Protein AF-A0A941B173-F1 (afdb_monomer)

Secondary structure (DSSP, 8-state):
-PEEEE-----SBP-EEEEEESSSS-EEEEEEE-GGGTHHHHHHHT-SS--GGGEEEPPTTS-PPBTTEEEE-S-HHHHHHHHHHHHH-----TT--HHHHHHHHHHHHHHTT-TTHHHHHHHHHHHHH-TT-HHHHHHHHHHHHHHHHH-TTTT---

Solvent-accessible surface area (backbone atoms only — not comparable to full-atom values): 8493 Å² total; per-residue (Å²): 130,64,46,80,44,49,78,33,62,51,80,52,55,23,43,32,36,40,53,46,57,86,46,99,84,43,64,34,34,38,38,26,20,22,81,90,49,49,60,56,63,16,51,73,71,72,42,96,59,76,59,65,92,40,45,43,73,55,60,92,88,51,92,53,57,46,16,26,36,26,44,32,52,49,60,67,64,56,48,49,39,55,46,31,46,59,77,40,67,28,82,72,59,95,85,62,49,50,44,56,36,29,37,46,14,19,52,45,23,52,74,70,66,39,67,40,22,71,42,36,40,51,26,23,57,50,30,69,76,34,75,86,38,69,68,44,49,51,52,29,51,52,35,47,44,50,23,46,54,65,26,56,80,69,68,64,80,119

Sequence (158 aa):
MPVLRQLTSCQAPATITVTHRTSRSTLAWQVSVCHRHRWVAMRLTGASSLNHKATRRIAGNSEAPRCGTMHDHQPIDRALQTHARMWLQAPAEPGDTWPVQLRNAADHAATVGAPGASTITKAAQLGGTGPDDPAVQTRVLELLSRAESSSPAVAARR

Mean predicted aligned error: 7.25 Å

pLDDT: mean 82.68, std 11.18, range [37.88, 95.25]

Organism: NCBI:txid2820809

Radius of gyration: 15.37 Å; Cα contacts (8 Å, |Δi|>4): 275; chains: 1; bounding box: 35×40×42 Å

Structure (mmCIF, N/CA/C/O backbone):
data_AF-A0A941B173-F1
#
_entry.id   AF-A0A941B173-F1
#
loop_
_atom_site.group_PDB
_atom_site.id
_atom_site.type_symbol
_atom_site.label_atom_id
_atom_site.label_alt_id
_atom_site.label_comp_id
_atom_site.label_asym_id
_atom_site.label_entity_id
_atom_site.label_seq_id
_atom_site.pdbx_PDB_ins_code
_atom_site.Cartn_x
_atom_site.Cartn_y
_atom_site.Cartn_z
_atom_site.occupancy
_atom_site.B_iso_or_equiv
_atom_site.auth_seq_id
_atom_site.auth_comp_id
_atom_site.auth_asym_id
_atom_site.auth_atom_id
_atom_site.pdbx_PDB_model_num
ATOM 1 N N . MET A 1 1 ? -5.605 -15.545 1.415 1.00 65.38 1 MET A N 1
ATOM 2 C CA . MET A 1 1 ? -5.341 -15.332 -0.029 1.00 65.38 1 MET A CA 1
ATOM 3 C C . MET A 1 1 ? -4.476 -14.088 -0.171 1.00 65.38 1 MET A C 1
ATOM 5 O O . MET A 1 1 ? -4.643 -13.210 0.668 1.00 65.38 1 MET A O 1
ATOM 9 N N . PRO A 1 2 ? -3.541 -14.010 -1.137 1.00 78.62 2 PRO A N 1
ATOM 10 C CA . PRO A 1 2 ? -2.736 -12.807 -1.314 1.00 78.62 2 PRO A CA 1
ATOM 11 C C . PRO A 1 2 ? -3.613 -11.630 -1.740 1.00 78.62 2 PRO A C 1
ATOM 13 O O . PRO A 1 2 ? -4.473 -11.780 -2.607 1.00 78.62 2 PRO A O 1
ATOM 16 N N . VAL A 1 3 ? -3.375 -10.466 -1.149 1.00 82.25 3 VAL A N 1
ATOM 17 C CA . VAL A 1 3 ? -4.020 -9.221 -1.542 1.00 82.25 3 VAL A CA 1
ATOM 18 C C . VAL A 1 3 ? -3.224 -8.594 -2.677 1.00 82.25 3 VAL A C 1
ATOM 20 O O . VAL A 1 3 ? -2.027 -8.328 -2.547 1.00 82.25 3 VAL A O 1
ATOM 23 N N . LEU A 1 4 ? -3.884 -8.377 -3.813 1.00 85.81 4 LEU A N 1
ATOM 24 C CA . LEU A 1 4 ? -3.277 -7.707 -4.954 1.00 85.81 4 LEU A CA 1
ATOM 25 C C . LEU A 1 4 ? -3.327 -6.192 -4.742 1.00 85.81 4 LEU A C 1
ATOM 27 O O . LEU A 1 4 ? -4.396 -5.621 -4.540 1.00 85.81 4 LEU A O 1
ATOM 31 N N . ARG A 1 5 ? -2.166 -5.543 -4.804 1.00 85.62 5 ARG A N 1
ATOM 32 C CA . ARG A 1 5 ? -2.008 -4.094 -4.640 1.00 85.62 5 ARG A CA 1
ATOM 33 C C . ARG A 1 5 ? -1.273 -3.503 -5.833 1.00 85.62 5 ARG A C 1
ATOM 35 O O . ARG A 1 5 ? -0.442 -4.166 -6.452 1.00 85.62 5 ARG A O 1
ATOM 42 N N . GLN A 1 6 ? -1.548 -2.237 -6.130 1.00 86.12 6 GLN A N 1
ATOM 43 C CA . GLN A 1 6 ? -0.922 -1.516 -7.233 1.00 86.12 6 GLN A CA 1
ATOM 44 C C . GLN A 1 6 ? -0.188 -0.279 -6.702 1.00 86.12 6 GLN A C 1
ATOM 46 O O . GLN A 1 6 ? -0.755 0.800 -6.592 1.00 86.12 6 GLN A O 1
ATOM 51 N N . LEU A 1 7 ? 1.106 -0.439 -6.416 1.00 82.94 7 LEU A N 1
ATOM 52 C CA . LEU A 1 7 ? 1.950 0.577 -5.772 1.00 82.94 7 LEU A CA 1
ATOM 53 C C . LEU A 1 7 ? 2.416 1.693 -6.713 1.00 82.94 7 LEU A C 1
ATOM 55 O O . LEU A 1 7 ? 3.124 2.607 -6.298 1.00 82.94 7 LEU A O 1
ATOM 59 N N . THR A 1 8 ? 2.140 1.598 -8.013 1.00 81.69 8 THR A N 1
ATOM 60 C CA . THR A 1 8 ? 2.525 2.659 -8.945 1.00 81.69 8 THR A CA 1
ATOM 61 C C . THR A 1 8 ? 1.479 2.875 -10.021 1.00 81.69 8 THR A C 1
ATOM 63 O O . THR A 1 8 ? 0.852 1.928 -10.490 1.00 81.69 8 THR A O 1
ATOM 66 N N . SER A 1 9 ? 1.348 4.119 -10.482 1.00 81.88 9 SER A N 1
ATOM 67 C CA . SER A 1 9 ? 0.571 4.454 -11.678 1.00 81.88 9 SER A CA 1
ATOM 68 C C . SER A 1 9 ? 1.343 4.205 -12.986 1.00 81.88 9 SER A C 1
ATOM 70 O O . SER A 1 9 ? 0.801 4.409 -14.073 1.00 81.88 9 SER A O 1
ATOM 72 N N . CYS A 1 10 ? 2.585 3.709 -12.929 1.00 85.50 10 CYS A N 1
ATOM 73 C CA . CYS A 1 10 ? 3.386 3.416 -14.114 1.00 85.50 10 CYS A CA 1
ATOM 74 C C . CYS A 1 10 ? 2.740 2.306 -14.954 1.00 85.50 10 CYS A C 1
ATOM 76 O O . CYS A 1 10 ? 2.440 1.235 -14.440 1.00 85.50 10 CYS A O 1
A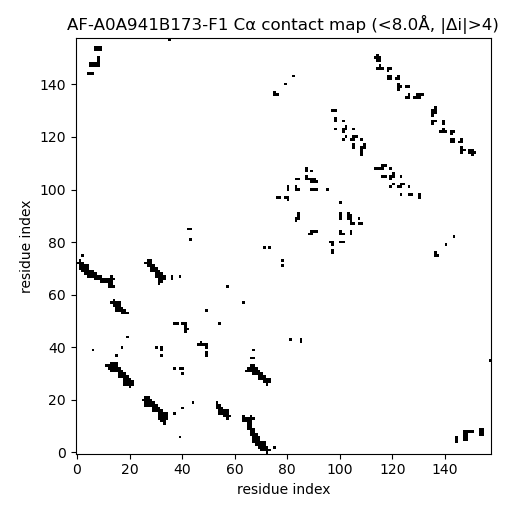TOM 78 N N . GLN A 1 11 ? 2.523 2.556 -16.246 1.00 88.50 11 GLN A N 1
ATOM 79 C CA . GLN A 1 11 ? 1.944 1.575 -17.178 1.00 88.50 11 GLN A CA 1
ATOM 80 C C . GLN A 1 11 ? 2.996 0.660 -17.821 1.00 88.50 11 GLN A C 1
ATOM 82 O O . GLN A 1 11 ? 2.642 -0.265 -18.540 1.00 88.50 11 GLN A O 1
ATOM 87 N N . ALA A 1 12 ? 4.289 0.912 -17.588 1.00 89.75 12 ALA A N 1
ATOM 88 C CA . ALA A 1 12 ? 5.345 0.085 -18.158 1.00 89.75 12 ALA A CA 1
ATOM 89 C C . ALA A 1 12 ? 5.266 -1.352 -17.608 1.00 89.75 12 ALA A C 1
ATOM 91 O O . ALA A 1 12 ? 4.941 -1.527 -16.425 1.00 89.75 12 ALA A O 1
ATOM 92 N N . PRO A 1 13 ? 5.615 -2.367 -18.415 1.00 93.06 13 PRO A N 1
ATOM 93 C CA . PRO A 1 13 ? 5.765 -3.724 -17.912 1.00 93.06 13 PRO A CA 1
ATOM 94 C C . PRO A 1 13 ? 6.868 -3.774 -16.849 1.00 93.06 13 PRO A C 1
ATOM 96 O O . PRO A 1 13 ? 7.883 -3.067 -16.924 1.00 93.06 13 PRO A O 1
ATOM 99 N N . ALA A 1 14 ? 6.669 -4.600 -15.827 1.00 93.75 14 ALA A N 1
ATOM 100 C CA . ALA A 1 14 ? 7.706 -4.882 -14.853 1.00 93.75 14 ALA A CA 1
ATOM 101 C C . ALA A 1 14 ? 8.872 -5.625 -15.521 1.00 93.75 14 ALA A C 1
ATOM 103 O O . ALA A 1 14 ? 8.689 -6.469 -16.392 1.00 93.75 14 ALA A O 1
ATOM 104 N N . THR A 1 15 ? 10.092 -5.322 -15.090 1.00 94.38 15 THR A N 1
ATOM 105 C CA . THR A 1 15 ? 11.316 -5.973 -15.593 1.00 94.38 15 THR A CA 1
ATOM 106 C C . THR A 1 15 ? 12.002 -6.793 -14.509 1.00 94.38 15 THR A C 1
ATOM 108 O O . THR A 1 15 ? 12.847 -7.641 -14.794 1.00 94.38 15 THR A O 1
ATOM 111 N N . ILE A 1 16 ? 11.671 -6.515 -13.248 1.00 92.94 16 ILE A N 1
ATOM 112 C CA . ILE A 1 16 ? 12.184 -7.219 -12.084 1.00 92.94 16 ILE A CA 1
ATOM 113 C C . ILE A 1 16 ? 11.053 -7.521 -11.107 1.00 92.94 16 ILE A C 1
ATOM 115 O O . ILE A 1 16 ? 10.073 -6.784 -11.000 1.00 92.94 16 ILE A O 1
ATOM 119 N N . THR A 1 17 ? 11.251 -8.577 -10.341 1.00 94.44 17 THR A N 1
ATOM 120 C CA . THR A 1 17 ? 10.429 -8.965 -9.210 1.00 94.44 17 THR A CA 1
ATOM 121 C C . THR A 1 17 ? 11.313 -9.008 -7.973 1.00 94.44 17 THR A C 1
ATOM 123 O O . THR A 1 17 ? 12.398 -9.589 -8.007 1.00 94.44 17 THR A O 1
ATOM 126 N N . VAL A 1 18 ? 10.857 -8.406 -6.880 1.00 92.69 18 VAL A N 1
ATOM 127 C CA . VAL A 1 18 ? 11.529 -8.433 -5.581 1.00 92.69 18 VAL A CA 1
ATOM 128 C C . VAL A 1 18 ? 10.626 -9.136 -4.580 1.00 92.69 18 VAL A C 1
ATOM 130 O O . VAL A 1 18 ? 9.450 -8.802 -4.453 1.00 92.69 18 VAL A O 1
ATOM 133 N N . THR A 1 19 ? 11.170 -10.117 -3.869 1.00 93.00 19 THR A N 1
ATOM 134 C CA . THR A 1 19 ? 10.432 -10.877 -2.853 1.00 93.00 19 THR A CA 1
ATOM 135 C C . THR A 1 19 ? 10.944 -10.561 -1.461 1.00 93.00 19 THR A C 1
ATOM 137 O O . THR A 1 19 ? 12.151 -10.579 -1.234 1.00 93.00 19 THR A O 1
ATOM 140 N N . HIS A 1 20 ? 10.048 -10.388 -0.502 1.00 89.50 20 HIS A N 1
ATOM 141 C CA . HIS A 1 20 ? 10.400 -10.321 0.909 1.00 89.50 20 HIS A CA 1
ATOM 142 C C . HIS A 1 20 ? 9.796 -11.495 1.656 1.00 89.50 20 HIS A C 1
ATOM 144 O O . HIS A 1 20 ? 8.643 -11.873 1.438 1.00 89.50 20 HIS A O 1
ATOM 150 N N . ARG A 1 21 ? 10.586 -12.067 2.560 1.00 88.56 21 ARG A N 1
ATOM 151 C CA . ARG A 1 21 ? 10.180 -13.205 3.371 1.00 88.56 21 ARG A CA 1
ATOM 152 C C . ARG A 1 21 ? 10.394 -12.885 4.845 1.00 88.56 21 ARG A C 1
ATOM 154 O O . ARG A 1 21 ? 11.444 -12.364 5.202 1.00 88.56 21 ARG A O 1
ATOM 161 N N . THR A 1 22 ? 9.409 -13.198 5.684 1.00 84.75 22 THR A N 1
ATOM 162 C CA . THR A 1 22 ? 9.512 -13.067 7.152 1.00 84.75 22 THR A CA 1
ATOM 163 C C . THR A 1 22 ? 10.234 -14.253 7.787 1.00 84.75 22 THR A C 1
ATOM 165 O O . THR A 1 22 ? 10.771 -14.141 8.882 1.00 84.75 22 THR A O 1
ATOM 168 N N . SER A 1 23 ? 10.276 -15.388 7.090 1.00 85.00 23 SER A N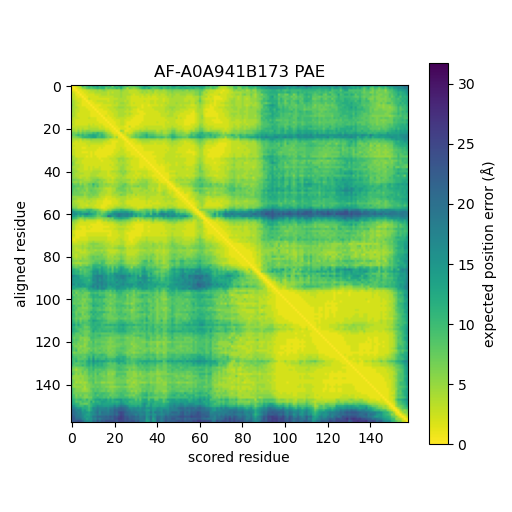 1
ATOM 169 C CA . SER A 1 23 ? 11.032 -16.586 7.457 1.00 85.00 23 SER A CA 1
ATOM 170 C C . SER A 1 23 ? 11.611 -17.229 6.190 1.00 85.00 23 SER A C 1
ATOM 172 O O . SER A 1 23 ? 11.352 -16.766 5.080 1.00 85.00 23 SER A O 1
ATOM 174 N N . ARG A 1 24 ? 12.373 -18.327 6.290 1.00 80.19 24 ARG A N 1
ATOM 175 C CA . ARG A 1 24 ? 12.849 -19.026 5.077 1.00 80.19 24 ARG A CA 1
ATOM 176 C C . ARG A 1 24 ? 11.703 -19.518 4.184 1.00 80.19 24 ARG A C 1
ATOM 178 O O . ARG A 1 24 ? 11.854 -19.506 2.963 1.00 80.19 24 ARG A O 1
ATOM 185 N N . SER A 1 25 ? 10.569 -19.916 4.757 1.00 82.00 25 SER A N 1
ATOM 186 C CA . SER A 1 25 ? 9.435 -20.508 4.035 1.00 82.00 25 SER A CA 1
ATOM 187 C C . SER A 1 25 ? 8.288 -19.529 3.772 1.00 82.00 25 SER A C 1
ATOM 189 O O . SER A 1 25 ? 7.543 -19.726 2.816 1.00 82.00 25 SER A O 1
ATOM 191 N N . THR A 1 26 ? 8.164 -18.457 4.555 1.00 87.81 26 THR A N 1
ATOM 192 C CA . THR A 1 26 ? 7.004 -17.557 4.498 1.00 87.81 26 THR A CA 1
ATOM 193 C C . THR A 1 26 ? 7.275 -16.358 3.595 1.00 87.81 26 THR A C 1
ATOM 195 O O . THR A 1 26 ? 7.980 -15.423 3.979 1.00 87.81 26 THR A O 1
ATOM 198 N N . LEU A 1 27 ? 6.699 -16.371 2.389 1.00 90.12 27 LEU A N 1
ATOM 199 C CA . LEU A 1 27 ? 6.634 -15.187 1.533 1.00 90.12 27 LEU A CA 1
ATOM 200 C C . LEU A 1 27 ? 5.704 -14.165 2.189 1.00 90.12 27 LEU A C 1
ATOM 202 O O . LEU A 1 27 ? 4.540 -14.462 2.424 1.00 90.12 27 LEU A O 1
ATOM 206 N N . ALA A 1 28 ? 6.234 -12.986 2.499 1.00 89.25 28 ALA A N 1
ATOM 207 C CA . ALA A 1 28 ? 5.446 -11.883 3.031 1.00 89.25 28 ALA A CA 1
ATOM 208 C C . ALA A 1 28 ? 4.839 -11.086 1.884 1.00 89.25 28 ALA A C 1
ATOM 210 O O . ALA A 1 28 ? 3.645 -10.835 1.867 1.00 89.25 28 ALA A O 1
ATOM 211 N N . TRP A 1 29 ? 5.652 -10.735 0.892 1.00 91.19 29 TRP A N 1
ATOM 212 C CA . TRP A 1 29 ? 5.163 -10.069 -0.301 1.00 91.19 29 TRP A CA 1
ATOM 213 C C . TRP A 1 29 ? 6.111 -10.253 -1.476 1.00 91.19 29 TRP A C 1
ATOM 215 O O . TRP A 1 29 ? 7.304 -10.536 -1.325 1.00 91.19 29 TRP A O 1
ATOM 225 N N . GLN A 1 30 ? 5.561 -10.050 -2.662 1.00 93.50 30 GLN A N 1
ATOM 226 C CA . GLN A 1 30 ? 6.281 -10.008 -3.920 1.00 93.50 30 GLN A CA 1
ATOM 227 C C . GLN A 1 30 ? 5.851 -8.759 -4.679 1.00 93.50 30 GLN A C 1
ATOM 229 O O . GLN A 1 30 ? 4.664 -8.565 -4.905 1.00 93.50 30 GLN A O 1
ATOM 234 N N . VAL A 1 31 ? 6.805 -7.933 -5.100 1.00 92.62 31 VAL A N 1
ATOM 235 C CA . VAL A 1 31 ? 6.537 -6.730 -5.893 1.00 92.62 31 VAL A CA 1
ATOM 236 C C . VAL A 1 31 ? 7.220 -6.833 -7.250 1.00 92.62 31 VAL A C 1
ATOM 238 O O . VAL A 1 31 ? 8.397 -7.175 -7.340 1.00 92.62 31 VAL A O 1
ATOM 241 N N . SER A 1 32 ? 6.486 -6.524 -8.310 1.00 94.62 32 SER A N 1
ATOM 242 C CA . SER A 1 32 ? 6.978 -6.481 -9.682 1.00 94.62 32 SER A CA 1
ATOM 243 C C . SER A 1 32 ? 7.089 -5.027 -10.124 1.00 94.62 32 SER A C 1
ATOM 245 O O . SER A 1 32 ? 6.113 -4.285 -10.086 1.00 94.62 32 SER A O 1
ATOM 247 N N . VAL A 1 33 ? 8.282 -4.587 -10.521 1.00 93.06 33 VAL A N 1
ATOM 248 C CA . VAL A 1 33 ? 8.569 -3.189 -10.884 1.00 93.06 33 VAL A CA 1
ATOM 249 C C . VAL A 1 33 ? 9.449 -3.110 -12.127 1.00 93.06 33 VAL A C 1
ATOM 251 O O . VAL A 1 33 ? 10.205 -4.029 -12.449 1.00 93.06 33 VAL A O 1
ATOM 254 N N . CYS A 1 34 ? 9.358 -2.003 -12.859 1.00 92.69 34 CYS A N 1
ATOM 255 C CA . CYS A 1 34 ? 10.300 -1.703 -13.932 1.00 92.69 34 CYS A CA 1
ATOM 256 C C . CYS A 1 34 ? 11.621 -1.173 -13.349 1.00 92.69 34 CYS A C 1
ATOM 258 O O . CYS A 1 34 ? 11.703 -0.779 -12.182 1.00 92.69 34 CYS A O 1
ATOM 260 N N . HIS A 1 35 ? 12.665 -1.112 -14.175 1.00 88.62 35 HIS A N 1
ATOM 261 C CA . HIS A 1 35 ? 13.979 -0.626 -13.753 1.00 88.62 35 HIS A CA 1
ATOM 262 C C . HIS A 1 35 ? 13.935 0.780 -13.122 1.00 88.62 35 HIS A C 1
ATOM 264 O O . HIS A 1 35 ? 14.632 1.043 -12.143 1.00 88.62 35 HIS A O 1
ATOM 270 N N . ARG A 1 36 ? 13.075 1.670 -13.637 1.00 89.31 36 ARG A N 1
ATOM 271 C CA . ARG A 1 36 ? 12.920 3.049 -13.148 1.00 89.31 36 ARG A CA 1
ATOM 272 C C . ARG A 1 36 ? 12.289 3.129 -11.754 1.00 89.31 36 ARG A C 1
ATOM 274 O O . ARG A 1 36 ? 12.651 3.996 -10.965 1.00 89.31 36 ARG A O 1
ATOM 281 N N . HIS A 1 37 ? 11.395 2.201 -11.421 1.00 88.69 37 HIS A N 1
ATOM 282 C CA . HIS A 1 37 ? 10.701 2.147 -10.128 1.00 88.69 37 HIS A CA 1
ATOM 283 C C . HIS A 1 37 ? 11.269 1.086 -9.185 1.00 88.69 37 HIS A C 1
ATOM 285 O O . HIS A 1 37 ? 10.656 0.763 -8.171 1.00 88.69 37 HIS A O 1
ATOM 291 N N . ARG A 1 38 ? 12.480 0.584 -9.457 1.00 88.31 38 ARG A N 1
ATOM 292 C CA . ARG A 1 38 ? 13.159 -0.402 -8.601 1.00 88.31 38 ARG A CA 1
ATOM 293 C C . ARG A 1 38 ? 13.332 0.064 -7.148 1.00 88.31 38 ARG A C 1
ATOM 295 O O . ARG A 1 38 ? 13.404 -0.753 -6.239 1.00 88.31 38 ARG A O 1
ATOM 302 N N . TRP A 1 39 ? 13.346 1.377 -6.916 1.00 84.69 39 TRP A N 1
ATOM 303 C CA . TRP A 1 39 ? 13.416 1.980 -5.584 1.00 84.69 39 TRP A CA 1
ATOM 304 C C . TRP A 1 39 ? 12.171 1.754 -4.720 1.00 84.69 39 TRP A C 1
ATOM 306 O O . TRP A 1 39 ? 12.278 1.810 -3.497 1.00 84.69 39 TRP A O 1
ATOM 316 N N . VAL A 1 40 ? 11.012 1.458 -5.317 1.00 83.62 40 VAL A N 1
ATOM 317 C CA . VAL A 1 40 ? 9.781 1.141 -4.573 1.00 83.62 40 VAL A CA 1
ATOM 318 C C . VAL A 1 40 ? 10.009 -0.079 -3.678 1.00 83.62 40 VAL A C 1
ATOM 320 O O . VAL A 1 40 ? 9.654 -0.062 -2.503 1.00 83.62 40 VAL A O 1
ATOM 323 N N . ALA A 1 41 ? 10.702 -1.098 -4.195 1.00 82.19 41 ALA A N 1
ATOM 324 C CA . ALA A 1 41 ? 11.056 -2.284 -3.423 1.00 82.19 41 ALA A CA 1
ATOM 325 C C . ALA A 1 41 ? 12.033 -1.988 -2.272 1.00 82.19 41 ALA A C 1
ATOM 327 O O . ALA A 1 41 ? 11.939 -2.616 -1.223 1.00 82.19 41 ALA A O 1
ATOM 328 N N . MET A 1 42 ? 12.928 -1.005 -2.432 1.00 82.19 42 MET A N 1
ATOM 329 C CA . MET A 1 42 ? 13.828 -0.571 -1.354 1.00 82.19 42 MET A CA 1
ATOM 330 C C . MET A 1 42 ? 13.055 0.124 -0.226 1.00 82.19 42 MET A C 1
ATOM 332 O O . MET A 1 42 ? 13.283 -0.157 0.949 1.00 82.19 42 MET A O 1
ATOM 336 N N . ARG A 1 43 ? 12.082 0.979 -0.574 1.00 80.62 43 ARG A N 1
ATOM 337 C CA . ARG A 1 43 ? 11.209 1.634 0.415 1.00 80.62 43 ARG A CA 1
ATOM 338 C C . ARG A 1 43 ? 10.330 0.645 1.173 1.00 80.62 43 ARG A C 1
ATOM 340 O O . ARG A 1 43 ? 10.183 0.795 2.381 1.00 80.62 43 ARG A O 1
ATOM 347 N N . LEU A 1 44 ? 9.807 -0.380 0.495 1.00 78.62 44 LEU A N 1
ATOM 348 C CA . LEU A 1 44 ? 9.039 -1.463 1.124 1.00 78.62 44 LEU A CA 1
ATOM 349 C C . LEU A 1 44 ? 9.809 -2.112 2.283 1.00 78.62 44 LEU A C 1
ATOM 351 O O . LEU A 1 44 ? 9.249 -2.340 3.356 1.00 78.62 44 LEU A O 1
ATOM 355 N N . THR A 1 45 ? 11.102 -2.373 2.081 1.00 73.25 45 THR A N 1
ATOM 356 C CA . THR A 1 45 ? 11.973 -2.989 3.091 1.00 73.25 45 THR A CA 1
ATOM 357 C C . THR A 1 45 ? 12.613 -1.986 4.052 1.00 73.25 45 THR A C 1
ATOM 359 O O . THR A 1 45 ? 13.311 -2.414 4.963 1.00 73.25 45 THR A O 1
ATOM 362 N N . GLY A 1 46 ? 12.434 -0.674 3.850 1.00 73.44 46 GLY A N 1
ATOM 363 C CA . GLY A 1 46 ? 13.200 0.354 4.568 1.00 73.44 46 GLY A CA 1
ATOM 364 C C . GLY A 1 46 ? 14.711 0.280 4.304 1.00 73.44 46 GLY A C 1
ATOM 365 O O . GLY A 1 46 ? 15.503 0.723 5.128 1.00 73.44 46 GLY A O 1
ATOM 366 N N . ALA A 1 47 ? 15.122 -0.316 3.181 1.00 77.94 47 ALA A N 1
ATOM 367 C CA . ALA A 1 47 ? 16.527 -0.522 2.846 1.00 77.94 47 ALA A CA 1
ATOM 368 C C . ALA A 1 47 ? 17.062 0.626 1.983 1.00 77.94 47 ALA A C 1
ATOM 370 O O . ALA A 1 47 ? 16.334 1.222 1.190 1.00 77.94 47 ALA A O 1
ATOM 371 N N . SER A 1 48 ? 18.364 0.892 2.085 1.00 78.56 48 SER A N 1
ATOM 372 C CA . SER A 1 48 ? 19.072 1.846 1.221 1.00 78.56 48 SER A CA 1
ATOM 373 C C . SER A 1 48 ? 19.468 1.256 -0.138 1.00 78.56 48 SER A C 1
ATOM 375 O O . SER A 1 48 ? 19.802 1.997 -1.060 1.00 78.56 48 SER A O 1
ATOM 377 N N . SER A 1 49 ? 19.435 -0.073 -0.278 1.00 81.75 49 SER A N 1
ATOM 378 C CA . SER A 1 49 ? 19.825 -0.793 -1.492 1.00 81.75 49 SER A CA 1
ATOM 379 C C . SER A 1 49 ? 18.946 -2.022 -1.738 1.00 81.75 49 SER A C 1
ATOM 381 O O . SER A 1 49 ? 18.293 -2.543 -0.831 1.00 81.75 49 SER A O 1
ATOM 383 N N . LEU A 1 50 ? 18.908 -2.485 -2.992 1.00 82.06 50 LEU A N 1
ATOM 384 C CA . LEU A 1 50 ? 18.182 -3.695 -3.369 1.00 82.06 50 LEU A CA 1
ATOM 385 C C . LEU A 1 50 ? 18.945 -4.940 -2.934 1.00 82.06 50 LEU A C 1
ATOM 387 O O . LEU A 1 50 ? 20.107 -5.133 -3.286 1.00 82.06 50 LEU A O 1
ATOM 391 N N . ASN A 1 51 ? 18.247 -5.854 -2.269 1.00 83.62 51 ASN A N 1
ATOM 392 C CA . ASN A 1 51 ? 18.778 -7.187 -2.045 1.00 83.62 51 ASN A CA 1
ATOM 393 C C . ASN A 1 51 ? 18.763 -7.974 -3.367 1.00 83.62 51 ASN A C 1
ATOM 395 O O . ASN A 1 51 ? 17.728 -8.486 -3.803 1.00 83.62 51 ASN A O 1
ATOM 399 N N . HIS A 1 52 ? 19.931 -8.095 -3.998 1.00 84.56 52 HIS A N 1
ATOM 400 C CA . HIS A 1 52 ? 20.089 -8.807 -5.267 1.00 84.56 52 HIS A CA 1
ATOM 401 C C . HIS A 1 52 ? 19.692 -10.288 -5.186 1.00 84.56 52 HIS A C 1
ATOM 403 O O . HIS A 1 52 ? 19.169 -10.817 -6.159 1.00 84.56 52 HIS A O 1
ATOM 409 N N . LYS A 1 53 ? 19.847 -10.947 -4.026 1.00 87.19 53 LYS A N 1
ATOM 410 C CA . LYS A 1 53 ? 19.412 -12.346 -3.833 1.00 87.19 53 LYS A CA 1
ATOM 411 C C . LYS A 1 53 ? 17.889 -12.487 -3.831 1.00 87.19 53 LYS A C 1
ATOM 413 O O . LYS A 1 53 ? 17.357 -13.533 -4.190 1.00 87.19 53 LYS A O 1
ATOM 418 N N . ALA A 1 54 ? 17.199 -11.430 -3.419 1.00 87.00 54 ALA A N 1
ATOM 419 C CA . ALA A 1 54 ? 15.746 -11.341 -3.393 1.00 87.00 54 ALA A CA 1
ATOM 420 C C . ALA A 1 54 ? 15.155 -10.767 -4.692 1.00 87.00 54 ALA A C 1
ATOM 422 O O . ALA A 1 54 ? 13.935 -10.656 -4.804 1.00 87.00 54 ALA A O 1
ATOM 423 N N . THR A 1 55 ? 16.002 -10.391 -5.657 1.00 91.88 55 THR A N 1
ATOM 424 C CA . THR A 1 55 ? 15.606 -9.765 -6.920 1.00 91.88 55 THR A CA 1
ATOM 425 C C . THR A 1 55 ? 15.755 -10.761 -8.065 1.00 91.88 55 THR A C 1
ATOM 427 O O . THR A 1 55 ? 16.812 -11.358 -8.250 1.00 91.88 55 THR A O 1
ATOM 430 N N . ARG A 1 56 ? 14.711 -10.918 -8.877 1.00 92.62 56 ARG A N 1
ATOM 431 C CA . ARG A 1 56 ? 14.717 -11.745 -10.090 1.00 92.62 56 ARG A CA 1
ATOM 432 C C . ARG A 1 56 ? 14.326 -10.901 -11.292 1.00 92.62 56 ARG A C 1
ATOM 434 O O . ARG A 1 56 ? 13.469 -10.032 -11.172 1.00 92.62 56 ARG A O 1
ATOM 441 N N . ARG A 1 57 ? 14.945 -11.137 -12.449 1.00 92.12 57 ARG A N 1
ATOM 442 C CA . ARG A 1 57 ? 14.494 -10.533 -13.712 1.00 92.12 57 ARG A CA 1
ATOM 443 C C . ARG A 1 57 ? 13.284 -11.294 -14.235 1.00 92.12 57 ARG A C 1
ATOM 445 O O . ARG A 1 57 ? 13.231 -12.515 -14.113 1.00 92.12 57 ARG A O 1
ATOM 452 N N . ILE A 1 58 ? 12.343 -10.567 -14.818 1.00 89.75 58 ILE A N 1
ATOM 453 C CA . ILE A 1 58 ? 11.225 -11.161 -15.547 1.00 89.75 58 ILE A CA 1
ATOM 454 C C . ILE A 1 58 ? 11.737 -11.469 -16.955 1.00 89.75 58 ILE A C 1
ATOM 456 O O . ILE A 1 58 ? 12.320 -10.599 -17.604 1.00 89.75 58 ILE A O 1
ATOM 460 N N . ALA A 1 59 ? 11.612 -12.723 -17.390 1.00 81.69 59 ALA A N 1
ATOM 461 C CA . ALA A 1 59 ? 12.052 -13.134 -18.718 1.00 81.69 59 ALA A CA 1
ATOM 462 C C . ALA A 1 59 ? 11.178 -12.465 -19.791 1.00 81.69 59 ALA A C 1
ATOM 464 O O . ALA A 1 59 ? 9.967 -12.362 -19.619 1.00 81.69 59 ALA A O 1
ATOM 465 N N . GLY A 1 60 ? 11.782 -12.043 -20.907 1.00 67.81 60 GLY A N 1
ATOM 466 C CA . GLY A 1 60 ? 11.096 -11.289 -21.971 1.00 67.81 60 GLY A CA 1
ATOM 467 C C . GLY A 1 60 ? 9.963 -12.036 -22.685 1.00 67.81 60 GLY A C 1
ATOM 468 O O . GLY A 1 60 ? 9.228 -11.426 -23.449 1.00 67.81 60 GLY A O 1
ATOM 469 N N . ASN A 1 61 ? 9.804 -13.333 -22.414 1.00 66.00 61 ASN A N 1
ATOM 470 C CA . ASN A 1 61 ? 8.817 -14.207 -23.050 1.00 66.00 61 ASN A CA 1
ATOM 471 C C . ASN A 1 61 ? 7.586 -14.445 -22.155 1.00 66.00 61 ASN A C 1
ATOM 473 O O . ASN A 1 61 ? 6.694 -15.203 -22.523 1.00 66.00 61 ASN A O 1
ATOM 477 N N . SER A 1 62 ? 7.563 -13.868 -20.952 1.00 68.44 62 SER A N 1
ATOM 478 C CA . SER A 1 62 ? 6.442 -13.966 -20.018 1.00 68.44 62 SER A CA 1
ATOM 479 C C . SER A 1 62 ? 5.595 -12.701 -20.097 1.00 68.44 62 SER A C 1
ATOM 481 O O . SER A 1 62 ? 6.141 -11.604 -20.218 1.00 68.44 62 SER A O 1
ATOM 483 N N . GLU A 1 63 ? 4.275 -12.839 -19.976 1.00 83.50 63 GLU A N 1
ATOM 484 C CA . GLU A 1 63 ? 3.387 -11.692 -19.793 1.00 83.50 63 GLU A CA 1
ATOM 485 C C . GLU A 1 63 ? 3.756 -10.997 -18.476 1.00 83.50 63 GLU A C 1
ATOM 487 O O . GLU A 1 63 ? 3.481 -11.482 -17.375 1.00 83.50 63 GLU A O 1
ATOM 492 N N . ALA A 1 64 ? 4.508 -9.903 -18.587 1.00 87.12 64 ALA A N 1
ATOM 493 C CA . ALA A 1 64 ? 5.018 -9.197 -17.431 1.00 87.12 64 ALA A CA 1
ATOM 494 C C . ALA A 1 64 ? 3.883 -8.381 -16.795 1.00 87.12 64 ALA A C 1
ATOM 496 O O . ALA A 1 64 ? 3.242 -7.589 -17.491 1.00 87.12 64 ALA A O 1
ATOM 497 N N . PRO A 1 65 ? 3.656 -8.502 -15.474 1.00 91.25 65 PRO A N 1
ATOM 498 C CA . PRO A 1 65 ? 2.681 -7.670 -14.790 1.00 91.25 65 PRO A CA 1
ATOM 499 C C . PRO A 1 65 ? 3.071 -6.196 -14.904 1.00 91.25 65 PRO A C 1
ATOM 501 O O . PRO A 1 65 ? 4.234 -5.839 -15.124 1.00 91.25 65 PRO A O 1
ATOM 504 N N . ARG A 1 66 ? 2.093 -5.319 -14.703 1.00 92.06 66 ARG A N 1
ATOM 505 C CA . ARG A 1 66 ? 2.324 -3.878 -14.690 1.00 92.06 66 ARG A CA 1
ATOM 506 C C . ARG A 1 66 ? 3.312 -3.493 -13.579 1.00 92.06 66 ARG A C 1
ATOM 508 O O . ARG A 1 66 ? 3.335 -4.072 -12.493 1.00 92.06 66 ARG A O 1
ATOM 515 N N . CYS A 1 67 ? 4.139 -2.483 -13.833 1.00 91.31 67 CYS A N 1
ATOM 516 C CA . CYS A 1 67 ? 5.028 -1.928 -12.818 1.00 91.31 67 CYS A CA 1
ATOM 517 C C . CYS A 1 67 ? 4.245 -1.525 -11.556 1.00 91.31 67 CYS A C 1
ATOM 519 O O . CYS A 1 67 ? 3.243 -0.822 -11.638 1.00 91.31 67 CYS A O 1
ATOM 521 N N . GLY A 1 68 ? 4.713 -1.933 -10.379 1.00 89.00 68 GLY A N 1
ATOM 522 C CA . GLY A 1 68 ? 4.082 -1.654 -9.092 1.00 89.00 68 GLY A CA 1
ATOM 523 C C . GLY A 1 68 ? 3.093 -2.716 -8.621 1.00 89.00 68 GLY A C 1
ATOM 524 O O . GLY A 1 68 ? 2.571 -2.570 -7.519 1.00 89.00 68 GLY A O 1
ATOM 525 N N . THR A 1 69 ? 2.837 -3.773 -9.395 1.00 91.75 69 THR A N 1
ATOM 526 C CA . THR A 1 69 ? 1.985 -4.876 -8.941 1.00 91.75 69 THR A CA 1
ATOM 527 C C . THR A 1 69 ? 2.631 -5.592 -7.754 1.00 91.75 69 THR A C 1
ATOM 529 O O . THR A 1 69 ? 3.766 -6.063 -7.844 1.00 91.75 69 THR A O 1
ATOM 532 N N . MET A 1 70 ? 1.911 -5.677 -6.639 1.00 91.50 70 MET A N 1
ATOM 533 C CA . MET A 1 70 ? 2.341 -6.321 -5.404 1.00 91.50 70 MET A CA 1
ATOM 534 C C . MET A 1 70 ? 1.355 -7.421 -5.018 1.00 91.50 70 MET A C 1
ATOM 536 O O . MET A 1 70 ? 0.163 -7.172 -4.868 1.00 91.50 70 MET A O 1
ATOM 540 N N . HIS A 1 71 ? 1.873 -8.628 -4.823 1.00 91.62 71 HIS A N 1
ATOM 541 C CA . HIS A 1 71 ? 1.167 -9.730 -4.185 1.00 91.62 71 HIS A CA 1
ATOM 542 C C . HIS A 1 71 ? 1.537 -9.719 -2.707 1.00 91.62 71 HIS A C 1
ATOM 544 O O . HIS A 1 71 ? 2.663 -10.066 -2.338 1.00 91.62 71 HIS A O 1
ATOM 550 N N . ASP A 1 72 ? 0.609 -9.263 -1.877 1.00 89.75 72 ASP A N 1
ATOM 551 C CA . ASP A 1 72 ? 0.797 -9.139 -0.440 1.00 89.75 72 ASP A CA 1
ATOM 552 C C . ASP A 1 72 ? 0.213 -10.370 0.259 1.00 89.75 72 ASP A C 1
ATOM 554 O O . ASP A 1 72 ? -0.989 -10.613 0.226 1.00 89.75 72 ASP A O 1
ATOM 558 N N . HIS A 1 73 ? 1.074 -11.197 0.839 1.00 89.75 73 HIS A N 1
ATOM 559 C CA . HIS A 1 73 ? 0.686 -12.395 1.584 1.00 89.75 73 HIS A CA 1
ATOM 560 C C . HIS A 1 73 ? 0.610 -12.128 3.091 1.00 89.75 73 HIS A C 1
ATOM 562 O O . HIS A 1 73 ? 0.368 -13.056 3.866 1.00 89.75 73 HIS A O 1
ATOM 568 N N . GLN A 1 74 ? 0.848 -10.887 3.523 1.00 87.50 74 GLN A N 1
ATOM 569 C CA . GLN A 1 74 ? 0.735 -10.516 4.922 1.00 87.50 74 GLN A CA 1
ATOM 570 C C . GLN A 1 74 ? -0.739 -10.495 5.362 1.00 87.50 74 GLN A C 1
ATOM 572 O O . GLN A 1 74 ? -1.638 -10.295 4.540 1.00 87.50 74 GLN A O 1
ATOM 577 N N . PRO A 1 75 ? -1.000 -10.662 6.669 1.00 85.00 75 PRO A N 1
ATOM 578 C CA . PRO A 1 75 ? -2.265 -10.257 7.271 1.00 85.00 75 PRO A CA 1
ATOM 579 C C . PRO A 1 75 ? -2.628 -8.810 6.889 1.00 85.00 75 PRO A C 1
ATOM 581 O O . PRO A 1 75 ? -1.748 -7.959 6.734 1.00 85.00 75 PRO A O 1
ATOM 584 N N . ILE A 1 76 ? -3.916 -8.532 6.687 1.00 80.56 76 ILE A N 1
ATOM 585 C CA . ILE A 1 76 ? -4.388 -7.260 6.113 1.00 80.56 76 ILE A CA 1
ATOM 586 C C . ILE A 1 76 ? -4.033 -6.039 6.977 1.00 80.56 76 ILE A C 1
ATOM 588 O O . ILE A 1 76 ? -3.678 -4.991 6.444 1.00 80.56 76 ILE A O 1
ATOM 592 N N . ASP A 1 77 ? -4.020 -6.186 8.299 1.00 76.88 77 ASP A N 1
ATOM 593 C CA . ASP A 1 77 ? -3.539 -5.185 9.254 1.00 76.88 77 ASP A CA 1
ATOM 594 C C . ASP A 1 77 ? -2.065 -4.821 9.000 1.00 76.88 77 ASP A C 1
ATOM 596 O O . ASP A 1 77 ? -1.696 -3.645 8.974 1.00 76.88 77 ASP A O 1
ATOM 600 N N . ARG A 1 78 ? -1.216 -5.816 8.716 1.00 81.19 78 ARG A N 1
ATOM 601 C CA . ARG A 1 78 ? 0.197 -5.610 8.361 1.00 81.19 78 ARG A CA 1
ATOM 602 C C . ARG A 1 78 ? 0.371 -4.994 6.978 1.00 81.19 78 ARG A C 1
ATOM 604 O O . ARG A 1 78 ? 1.264 -4.158 6.797 1.00 81.19 78 ARG A O 1
ATOM 611 N N . ALA A 1 79 ? -0.485 -5.358 6.027 1.00 81.31 79 ALA A N 1
ATOM 612 C CA . ALA A 1 79 ? -0.512 -4.735 4.708 1.00 81.31 79 ALA A CA 1
ATOM 613 C C . ALA A 1 79 ? -0.848 -3.235 4.819 1.00 81.31 79 ALA A C 1
ATOM 615 O O . ALA A 1 79 ? -0.153 -2.413 4.212 1.00 81.31 79 ALA A O 1
ATOM 616 N N . LEU A 1 80 ? -1.842 -2.881 5.646 1.00 77.38 80 LEU A N 1
ATOM 617 C CA . LEU A 1 80 ? -2.250 -1.504 5.948 1.00 77.38 80 LEU A CA 1
ATOM 618 C C . LEU A 1 80 ? -1.131 -0.704 6.633 1.00 77.38 80 LEU A C 1
ATOM 620 O O . LEU A 1 80 ? -0.811 0.393 6.177 1.00 77.38 80 LEU A O 1
ATOM 624 N N . GLN A 1 81 ? -0.471 -1.268 7.651 1.00 76.19 81 GLN A N 1
ATOM 625 C CA . GLN A 1 81 ? 0.691 -0.636 8.304 1.00 76.19 81 GLN A CA 1
ATOM 626 C C . GLN A 1 81 ? 1.820 -0.350 7.307 1.00 76.19 81 GLN A C 1
ATOM 628 O O . GLN A 1 81 ? 2.325 0.770 7.206 1.00 76.19 81 GLN A O 1
ATOM 633 N N . THR A 1 82 ? 2.200 -1.358 6.515 1.00 76.38 82 THR A N 1
ATOM 634 C CA . THR A 1 82 ? 3.268 -1.221 5.513 1.00 76.38 82 THR A CA 1
ATOM 635 C C . THR A 1 82 ? 2.910 -0.166 4.466 1.00 76.38 82 THR A C 1
ATOM 637 O O . THR A 1 82 ? 3.777 0.592 4.028 1.00 76.38 82 THR A O 1
ATOM 640 N N . HIS A 1 83 ? 1.633 -0.087 4.088 1.00 75.44 83 HIS A N 1
ATOM 641 C CA . HIS A 1 83 ? 1.113 0.925 3.178 1.00 75.44 83 HIS A CA 1
ATOM 642 C C . HIS A 1 83 ? 1.261 2.339 3.750 1.00 75.44 83 HIS A C 1
ATOM 644 O O . HIS A 1 83 ? 1.888 3.186 3.108 1.00 75.44 83 HIS A O 1
ATOM 650 N N . ALA A 1 84 ? 0.736 2.572 4.956 1.00 71.38 84 ALA A N 1
ATOM 651 C CA . ALA A 1 84 ? 0.775 3.872 5.619 1.00 71.38 84 ALA A CA 1
ATOM 652 C C . ALA A 1 84 ? 2.221 4.365 5.782 1.00 71.38 84 ALA A C 1
ATOM 654 O O . ALA A 1 84 ? 2.554 5.471 5.355 1.00 71.38 84 ALA A O 1
ATOM 655 N N . ARG A 1 85 ? 3.115 3.497 6.273 1.00 72.00 85 ARG A N 1
ATOM 656 C CA . ARG A 1 85 ? 4.538 3.816 6.454 1.00 72.00 85 ARG A CA 1
ATOM 657 C C . ARG A 1 85 ? 5.230 4.222 5.150 1.00 72.00 85 ARG A C 1
ATOM 659 O O . ARG A 1 85 ? 5.990 5.184 5.120 1.00 72.00 85 ARG A O 1
ATOM 666 N N . MET A 1 86 ? 5.001 3.480 4.066 1.00 70.94 86 MET A N 1
ATOM 667 C CA . MET A 1 86 ? 5.707 3.703 2.801 1.00 70.94 86 MET A CA 1
ATOM 668 C C . MET A 1 86 ? 5.327 4.994 2.089 1.00 70.94 86 MET A C 1
ATOM 670 O O . MET A 1 86 ? 6.185 5.668 1.513 1.00 70.94 86 MET A O 1
ATOM 674 N N . TRP A 1 87 ? 4.029 5.261 2.027 1.00 67.00 87 TRP A N 1
ATOM 675 C CA . TRP A 1 87 ? 3.494 6.294 1.150 1.00 67.00 87 TRP A CA 1
ATOM 676 C C . TRP A 1 87 ? 3.424 7.642 1.819 1.00 67.00 87 TRP A C 1
ATOM 678 O O . TRP A 1 87 ? 3.603 8.669 1.169 1.00 67.00 87 TRP A O 1
ATOM 688 N N . LEU A 1 88 ? 3.182 7.619 3.119 1.00 64.44 88 LEU A N 1
ATOM 689 C CA . LEU A 1 88 ? 2.803 8.805 3.852 1.00 64.44 88 LEU A CA 1
ATOM 690 C C . LEU A 1 88 ? 3.927 9.262 4.775 1.00 64.44 88 LEU A C 1
ATOM 692 O O . LEU A 1 88 ? 3.771 10.291 5.413 1.00 64.44 88 LEU A O 1
ATOM 696 N N . GLN A 1 89 ? 5.050 8.519 4.819 1.00 66.25 89 GLN A N 1
ATOM 697 C CA . GLN A 1 89 ? 6.238 8.798 5.644 1.00 66.25 89 GLN A CA 1
ATOM 698 C C . GLN A 1 89 ? 5.878 9.170 7.085 1.00 66.25 89 GLN A C 1
ATOM 700 O O . GLN A 1 89 ? 6.604 9.907 7.748 1.00 66.25 89 GLN A O 1
ATOM 705 N N . ALA A 1 90 ? 4.729 8.679 7.548 1.00 62.28 90 ALA A N 1
ATOM 706 C CA . ALA A 1 90 ? 4.183 9.079 8.817 1.00 62.28 90 ALA A CA 1
ATOM 707 C C . ALA A 1 90 ? 5.118 8.569 9.913 1.00 62.28 90 ALA A C 1
ATOM 709 O O . ALA A 1 90 ? 5.542 7.406 9.839 1.00 62.28 90 ALA A O 1
ATOM 710 N N . PRO A 1 91 ? 5.442 9.402 10.912 1.00 65.00 91 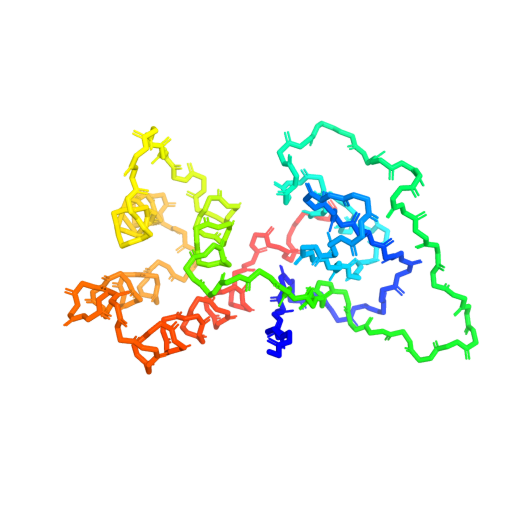PRO A N 1
ATOM 711 C CA . PRO A 1 91 ? 6.074 8.897 12.114 1.00 65.00 91 PRO A CA 1
ATOM 712 C C . PRO A 1 91 ? 5.168 7.803 12.692 1.00 65.00 91 PRO A C 1
ATOM 714 O O . PRO A 1 91 ? 3.956 7.988 12.845 1.00 65.00 91 PRO A O 1
ATOM 717 N N . ALA A 1 92 ? 5.762 6.636 12.910 1.00 68.38 92 ALA A N 1
ATOM 718 C CA . ALA A 1 92 ? 5.119 5.498 13.538 1.00 68.38 92 ALA A CA 1
ATOM 719 C C . ALA A 1 92 ? 5.954 5.141 14.760 1.00 68.38 92 ALA A C 1
ATOM 721 O O . ALA A 1 92 ? 7.147 4.849 14.629 1.00 68.38 92 ALA A O 1
ATOM 722 N N . GLU A 1 93 ? 5.321 5.165 15.923 1.00 76.62 93 GLU A N 1
ATOM 723 C CA . GLU A 1 93 ? 5.946 4.783 17.176 1.00 76.62 93 GLU A CA 1
ATOM 724 C C . GLU A 1 93 ? 5.812 3.267 17.399 1.00 76.62 93 GLU A C 1
ATOM 726 O O . GLU A 1 93 ? 4.869 2.622 16.911 1.00 76.62 93 GLU A O 1
ATOM 731 N N . PRO A 1 94 ? 6.755 2.644 18.128 1.00 72.88 94 PRO A N 1
ATOM 732 C CA . PRO A 1 94 ? 6.621 1.253 18.531 1.00 72.88 94 PRO A CA 1
ATOM 733 C C . PRO A 1 94 ? 5.314 1.032 19.305 1.00 72.88 94 PRO A C 1
ATOM 735 O O . PRO A 1 94 ? 5.101 1.613 20.363 1.00 72.88 94 PRO A O 1
ATOM 738 N N . GLY A 1 95 ? 4.451 0.155 18.788 1.00 76.75 95 GLY A N 1
ATOM 739 C CA . GLY A 1 95 ? 3.156 -0.161 19.400 1.00 76.75 95 GLY A CA 1
ATOM 740 C C . GLY A 1 95 ? 1.954 0.522 18.746 1.00 76.75 95 GLY A C 1
ATOM 741 O O . GLY A 1 95 ? 0.825 0.143 19.055 1.00 76.75 95 GLY A O 1
ATOM 742 N N . ASP A 1 96 ? 2.166 1.442 17.799 1.00 82.50 96 ASP A N 1
ATOM 743 C CA . ASP A 1 96 ? 1.060 2.061 17.070 1.00 82.50 96 ASP A CA 1
ATOM 744 C C . ASP A 1 96 ? 0.237 1.017 16.309 1.00 82.50 96 ASP A C 1
ATOM 746 O O . ASP A 1 96 ? 0.751 0.236 15.496 1.00 82.50 96 ASP A O 1
ATOM 750 N N . THR A 1 97 ? -1.075 1.047 16.529 1.00 86.12 97 THR A N 1
ATOM 751 C CA . THR A 1 97 ? -2.034 0.258 15.757 1.00 86.12 97 THR A CA 1
ATOM 752 C C . THR A 1 97 ? -2.176 0.832 14.347 1.00 86.12 97 THR A C 1
ATOM 754 O O . THR A 1 97 ? -1.895 2.005 14.088 1.00 86.12 97 THR A O 1
ATOM 757 N N . TRP A 1 98 ? -2.635 0.015 13.396 1.00 84.31 98 TRP A N 1
ATOM 758 C CA . TRP A 1 98 ? -2.784 0.471 12.011 1.00 84.31 98 TRP A CA 1
ATOM 759 C C . TRP A 1 98 ? -3.717 1.696 11.850 1.00 84.31 98 TRP A C 1
ATOM 761 O O . TRP A 1 98 ? -3.392 2.541 11.013 1.00 84.31 98 TRP A O 1
ATOM 771 N N . PRO A 1 99 ? -4.806 1.886 12.635 1.00 89.56 99 PRO A N 1
ATOM 772 C CA . PRO A 1 99 ? -5.625 3.094 12.538 1.00 89.56 99 PRO A CA 1
ATOM 773 C C . PRO A 1 99 ? -4.891 4.348 13.019 1.00 89.56 99 PRO A C 1
ATOM 775 O O . PRO A 1 99 ? -5.068 5.412 12.428 1.00 89.56 99 PRO A O 1
ATOM 778 N N . VAL A 1 100 ? -4.053 4.234 14.060 1.00 87.69 100 VAL A N 1
ATOM 779 C CA . VAL A 1 100 ? -3.220 5.346 14.551 1.00 87.69 100 VAL A CA 1
ATOM 780 C C . VAL A 1 100 ? -2.221 5.752 13.475 1.00 87.69 100 VAL A C 1
ATOM 782 O O . VAL A 1 100 ? -2.177 6.918 13.091 1.00 87.69 100 VAL A O 1
ATOM 785 N N . GLN A 1 101 ? -1.509 4.781 12.895 1.00 85.19 101 GLN A N 1
ATOM 786 C CA . GLN A 1 101 ? -0.575 5.049 11.799 1.00 85.19 101 GLN A CA 1
ATOM 787 C C . GLN A 1 101 ? -1.282 5.695 10.607 1.00 85.19 101 GLN A C 1
ATOM 789 O O . GLN A 1 101 ? -0.772 6.654 10.036 1.00 85.19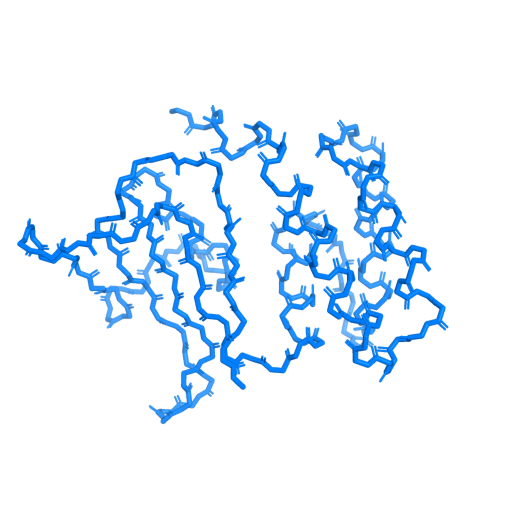 101 GLN A O 1
ATOM 794 N N . LEU A 1 102 ? -2.472 5.210 10.243 1.00 87.00 102 LEU A N 1
ATOM 795 C CA . LEU A 1 102 ? -3.247 5.765 9.138 1.00 87.00 102 LEU A CA 1
ATOM 796 C C . LEU A 1 102 ? -3.749 7.191 9.424 1.00 87.00 102 LEU A C 1
ATOM 798 O O . LEU A 1 102 ? -3.808 8.007 8.506 1.00 87.00 102 LEU A O 1
ATOM 802 N N . ARG A 1 103 ? -4.071 7.513 10.681 1.00 89.94 103 ARG A N 1
ATOM 803 C CA . ARG A 1 103 ? -4.434 8.872 11.100 1.00 89.94 103 ARG A CA 1
ATOM 804 C C . ARG A 1 103 ? -3.243 9.822 11.031 1.00 89.94 103 ARG A C 1
ATOM 806 O O . ARG A 1 103 ? -3.341 10.816 10.323 1.00 89.94 103 ARG A O 1
ATOM 813 N N . ASN A 1 104 ? -2.107 9.461 11.634 1.00 86.88 104 ASN A N 1
ATOM 814 C CA . ASN A 1 104 ? -0.865 10.245 11.552 1.00 86.88 104 ASN A CA 1
ATOM 815 C C . ASN A 1 104 ? -0.485 10.519 10.090 1.00 86.88 104 ASN A C 1
ATOM 817 O O . ASN A 1 104 ? -0.023 11.596 9.718 1.00 86.88 104 ASN A O 1
ATOM 821 N N . ALA A 1 105 ? -0.715 9.521 9.246 1.00 83.81 105 ALA A N 1
ATOM 822 C CA . ALA A 1 105 ? -0.461 9.580 7.829 1.00 83.81 105 ALA A CA 1
ATOM 823 C C . ALA A 1 105 ? -1.439 10.479 7.056 1.00 83.81 105 ALA A C 1
ATOM 825 O O . ALA A 1 105 ? -1.019 11.185 6.138 1.00 83.81 105 ALA A O 1
ATOM 826 N N . ALA A 1 106 ? -2.719 10.490 7.433 1.00 87.94 106 ALA A N 1
ATOM 827 C CA . ALA A 1 106 ? -3.705 11.435 6.916 1.00 87.94 106 ALA A CA 1
ATOM 828 C C . ALA A 1 106 ? -3.370 12.876 7.319 1.00 87.94 106 ALA A C 1
ATOM 830 O O . ALA A 1 106 ? -3.414 13.765 6.468 1.00 87.94 106 ALA A O 1
ATOM 831 N N . ASP A 1 107 ? -2.985 13.086 8.579 1.00 88.69 107 ASP A N 1
ATOM 832 C CA . ASP A 1 107 ? -2.613 14.397 9.108 1.00 88.69 107 ASP A CA 1
ATOM 833 C C . ASP A 1 107 ? -1.376 14.933 8.382 1.00 88.69 107 ASP A C 1
ATOM 835 O O . ASP A 1 107 ? -1.410 16.034 7.834 1.00 88.69 107 ASP A O 1
ATOM 839 N N . HIS A 1 108 ? -0.326 14.114 8.252 1.00 84.12 108 HIS A N 1
ATOM 840 C CA . HIS A 1 108 ? 0.867 14.483 7.493 1.00 84.12 108 HIS A CA 1
ATOM 841 C C . HIS A 1 108 ? 0.542 14.805 6.029 1.00 84.12 108 HIS A C 1
ATOM 843 O O . HIS A 1 108 ? 0.965 15.843 5.519 1.00 84.12 108 HIS A O 1
ATOM 849 N N . ALA A 1 109 ? -0.237 13.948 5.355 1.00 83.94 109 ALA A N 1
ATOM 850 C CA . ALA A 1 109 ? -0.646 14.161 3.969 1.00 83.94 109 ALA A CA 1
ATOM 851 C C . ALA A 1 109 ? -1.414 15.478 3.789 1.00 83.94 109 ALA A C 1
ATOM 853 O O . ALA A 1 109 ? -1.184 16.184 2.806 1.00 83.94 109 ALA A O 1
ATOM 854 N N . ALA A 1 110 ? -2.290 15.828 4.733 1.00 86.94 110 ALA A N 1
ATOM 855 C CA . ALA A 1 110 ? -2.988 17.106 4.741 1.00 86.94 110 ALA A CA 1
ATOM 856 C C . ALA A 1 110 ? -2.020 18.281 4.961 1.00 86.94 110 ALA A C 1
ATOM 858 O O . ALA A 1 110 ? -2.073 19.251 4.206 1.00 86.94 110 ALA A O 1
ATOM 859 N N . THR A 1 111 ? -1.096 18.177 5.924 1.00 86.75 111 THR A N 1
ATOM 860 C CA . THR A 1 111 ? -0.096 19.219 6.215 1.00 86.75 111 THR A CA 1
ATOM 861 C C . THR A 1 111 ? 0.798 19.525 5.014 1.00 86.75 111 THR A C 1
ATOM 863 O O . THR A 1 111 ? 1.055 20.692 4.729 1.00 86.75 111 THR A O 1
ATOM 866 N N . VAL A 1 112 ? 1.263 18.503 4.290 1.00 81.50 112 VAL A N 1
ATOM 867 C CA . VAL A 1 112 ? 2.168 18.687 3.138 1.00 81.50 112 VAL A CA 1
ATOM 868 C C . VAL A 1 112 ? 1.434 18.892 1.808 1.00 81.50 112 VAL A C 1
ATOM 870 O O . VAL A 1 112 ? 2.078 18.978 0.763 1.00 81.50 112 VAL A O 1
ATOM 873 N N . GLY A 1 113 ? 0.096 18.935 1.816 1.00 82.81 113 GLY A N 1
ATOM 874 C CA . GLY A 1 113 ? -0.712 19.074 0.601 1.00 82.81 113 GLY A CA 1
ATOM 875 C C . GLY A 1 113 ? -0.547 17.903 -0.373 1.00 82.81 113 GLY A C 1
ATOM 876 O O . GLY A 1 113 ? -0.544 18.096 -1.591 1.00 82.81 113 GLY A O 1
ATOM 877 N N . ALA A 1 114 ? -0.365 16.684 0.142 1.00 79.69 114 ALA A N 1
ATOM 878 C CA . ALA A 1 114 ? -0.131 15.508 -0.680 1.00 79.69 114 ALA A CA 1
ATOM 879 C C . ALA A 1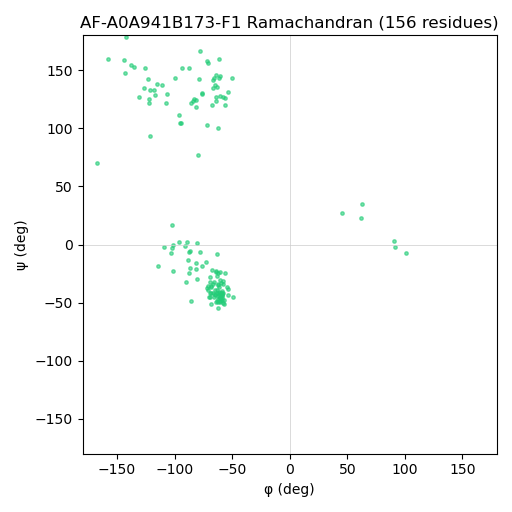 114 ? -1.344 15.210 -1.586 1.00 79.69 114 ALA A C 1
ATOM 881 O O . ALA A 1 114 ? -2.493 15.187 -1.127 1.00 79.69 114 ALA A O 1
ATOM 882 N N . PRO A 1 115 ? -1.120 14.891 -2.869 1.00 78.06 115 PRO A N 1
ATOM 883 C CA . PRO A 1 115 ? -2.182 14.408 -3.739 1.00 78.06 115 PRO A CA 1
ATOM 884 C C . PRO A 1 115 ? -2.820 13.138 -3.167 1.00 78.06 115 PRO A C 1
ATOM 886 O O . PRO A 1 115 ? -2.122 12.175 -2.846 1.00 78.06 115 PRO A O 1
ATOM 889 N N . GLY A 1 116 ? -4.148 13.149 -3.037 1.00 82.50 116 GLY A N 1
ATOM 890 C CA . GLY A 1 116 ? -4.911 12.067 -2.413 1.00 82.50 116 GLY A CA 1
ATOM 891 C C . GLY A 1 116 ? -5.138 12.219 -0.904 1.00 82.50 116 GLY A C 1
ATOM 892 O O . GLY A 1 116 ? -5.774 11.336 -0.329 1.00 82.50 116 GLY A O 1
ATOM 893 N N . ALA A 1 117 ? -4.700 13.320 -0.269 1.00 86.81 117 ALA A N 1
ATOM 894 C CA . ALA A 1 117 ? -4.891 13.570 1.167 1.00 86.81 117 ALA A CA 1
ATOM 895 C C . ALA A 1 117 ? -6.344 13.358 1.621 1.00 86.81 117 ALA A C 1
ATOM 897 O O . ALA A 1 117 ? -6.584 12.634 2.579 1.00 86.81 117 ALA A O 1
ATOM 898 N N . SER A 1 118 ? -7.330 13.868 0.874 1.00 90.31 118 SER A N 1
ATOM 899 C CA . SER A 1 118 ? -8.752 13.684 1.203 1.00 90.31 118 SER A CA 1
ATOM 900 C C . SER A 1 118 ? -9.204 12.217 1.181 1.00 90.31 118 SER A C 1
ATOM 902 O O . SER A 1 118 ? -10.038 11.811 1.991 1.00 90.31 118 SER A O 1
ATOM 904 N N . THR A 1 119 ? -8.654 11.398 0.283 1.00 90.69 119 THR A N 1
ATOM 905 C CA . THR A 1 119 ? -8.926 9.954 0.230 1.00 90.69 119 THR A CA 1
ATOM 906 C C . THR A 1 119 ? -8.284 9.233 1.412 1.00 90.69 119 THR A C 1
ATOM 908 O O . THR A 1 119 ? -8.906 8.350 1.997 1.00 90.69 119 THR A O 1
ATOM 911 N N . ILE A 1 120 ? -7.075 9.641 1.803 1.00 88.31 120 ILE A N 1
ATOM 912 C CA . ILE A 1 120 ? -6.366 9.096 2.966 1.00 88.31 120 ILE A CA 1
ATOM 913 C C . ILE A 1 120 ? -7.102 9.468 4.262 1.00 88.31 120 ILE A C 1
ATOM 915 O O . ILE A 1 120 ? -7.312 8.601 5.105 1.00 88.31 120 ILE A O 1
A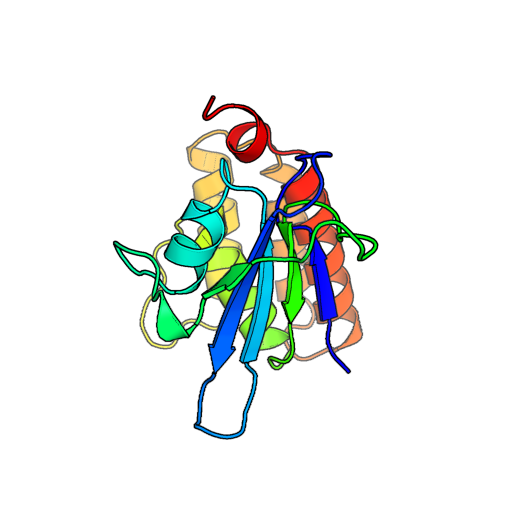TOM 919 N N . THR A 1 121 ? -7.599 10.703 4.394 1.00 92.06 121 THR A N 1
ATOM 920 C CA . THR A 1 121 ? -8.450 11.123 5.521 1.00 92.06 121 THR A CA 1
ATOM 921 C C . THR A 1 121 ? -9.719 10.278 5.613 1.00 92.06 121 THR A C 1
ATOM 923 O O . THR A 1 121 ? -10.059 9.802 6.694 1.00 92.06 121 THR A O 1
ATOM 926 N N . LYS A 1 122 ? -10.395 10.018 4.484 1.00 93.81 122 LYS A N 1
ATOM 927 C CA . LYS A 1 122 ? -11.564 9.120 4.447 1.00 93.81 122 LYS A CA 1
ATOM 928 C C . LYS A 1 122 ? -11.207 7.699 4.882 1.00 93.81 122 LYS A C 1
ATOM 930 O O . LYS A 1 122 ? -11.965 7.082 5.624 1.00 93.81 122 LYS A O 1
ATOM 935 N N . ALA A 1 123 ? -10.055 7.188 4.448 1.00 91.75 123 ALA A N 1
ATOM 936 C CA . ALA A 1 123 ? -9.564 5.878 4.861 1.00 91.75 123 ALA A CA 1
ATOM 937 C C . ALA A 1 123 ? -9.279 5.833 6.375 1.00 91.75 123 ALA A C 1
ATOM 939 O O . ALA A 1 123 ? -9.663 4.871 7.034 1.00 91.75 123 ALA A O 1
ATOM 940 N N . ALA A 1 124 ? -8.678 6.886 6.941 1.00 92.31 124 ALA A N 1
ATOM 941 C CA . ALA A 1 124 ? -8.412 7.001 8.377 1.00 92.31 124 ALA A CA 1
ATOM 942 C C . ALA A 1 124 ? -9.696 7.066 9.215 1.00 92.31 124 ALA A C 1
ATOM 944 O O . ALA A 1 124 ? -9.794 6.403 10.246 1.00 92.31 124 ALA A O 1
ATOM 945 N N . GLN A 1 125 ? -10.693 7.832 8.758 1.00 94.69 125 GLN A N 1
ATOM 946 C CA . GLN A 1 125 ? -12.008 7.904 9.398 1.00 94.69 125 GLN A CA 1
ATOM 947 C C . GLN A 1 125 ? -12.687 6.534 9.409 1.00 94.69 125 GLN A C 1
ATOM 949 O O . GLN A 1 125 ? -13.112 6.076 10.465 1.00 94.69 125 GLN A O 1
ATOM 954 N N . LEU A 1 126 ? -12.717 5.857 8.256 1.00 95.25 126 LEU A N 1
ATOM 955 C CA . LEU A 1 126 ? -13.289 4.521 8.129 1.00 95.25 126 LEU A CA 1
ATOM 956 C C . LEU A 1 126 ? -12.555 3.496 9.006 1.00 95.25 126 LEU A C 1
ATOM 958 O O . LEU A 1 126 ? -13.189 2.694 9.679 1.00 95.25 126 LEU A O 1
ATOM 962 N N . GLY A 1 127 ? -11.223 3.545 9.065 1.00 91.81 127 GLY A N 1
ATOM 963 C CA . GLY A 1 127 ? -10.458 2.642 9.924 1.00 91.81 127 GLY A CA 1
ATOM 964 C C . GLY A 1 127 ? -10.715 2.829 11.420 1.00 91.81 127 GLY A C 1
ATOM 965 O O . GLY A 1 127 ? -10.533 1.892 12.193 1.00 91.81 127 GLY A O 1
ATOM 966 N N . GLY A 1 128 ? -11.191 4.008 11.830 1.00 92.00 128 GLY A N 1
ATOM 967 C CA . GLY A 1 128 ? -11.603 4.278 13.205 1.00 92.00 128 GLY A CA 1
ATOM 968 C C . GLY A 1 128 ? -12.955 3.676 13.601 1.00 92.00 128 GLY A C 1
ATOM 969 O O . GLY A 1 128 ? -13.210 3.561 14.795 1.00 92.00 128 GLY A O 1
ATOM 970 N N . THR A 1 129 ? -13.818 3.293 12.649 1.00 94.75 129 THR A N 1
ATOM 971 C CA . THR A 1 129 ? -15.174 2.795 12.961 1.00 94.75 129 THR A CA 1
ATOM 972 C C . THR A 1 129 ? -15.225 1.297 13.250 1.00 94.75 129 THR A C 1
ATOM 974 O O . THR A 1 129 ? -16.184 0.831 13.854 1.00 94.75 129 THR A O 1
ATOM 977 N N . GLY A 1 130 ? -14.223 0.538 12.805 1.00 91.06 130 GLY A N 1
ATOM 978 C CA . GLY A 1 130 ? -14.184 -0.918 12.953 1.00 91.06 130 GLY A CA 1
ATOM 979 C C . GLY A 1 130 ? -12.798 -1.472 12.641 1.00 91.06 130 GLY A C 1
ATOM 980 O O . GLY A 1 130 ? -12.622 -2.102 11.601 1.00 91.06 130 GLY A O 1
ATOM 981 N N . PRO A 1 131 ? -11.790 -1.225 13.496 1.00 89.19 131 PRO A N 1
ATOM 982 C CA . PRO A 1 131 ? -10.403 -1.577 13.202 1.00 89.19 131 PRO A CA 1
ATOM 983 C C . PRO A 1 131 ? -10.158 -3.087 13.069 1.00 89.19 131 PRO A C 1
ATOM 985 O O . PRO A 1 131 ? -9.217 -3.488 12.379 1.00 89.19 131 PRO A O 1
ATOM 988 N N . ASP A 1 132 ? -11.019 -3.903 13.681 1.00 90.88 132 ASP A N 1
ATOM 989 C CA . ASP A 1 132 ? -10.963 -5.368 13.663 1.00 90.88 132 ASP A CA 1
ATOM 990 C C . ASP A 1 132 ? -11.974 -6.000 12.689 1.00 90.88 132 ASP A C 1
ATOM 992 O O . ASP A 1 132 ? -11.990 -7.219 12.527 1.00 90.88 132 ASP A O 1
ATOM 996 N N . ASP A 1 133 ? -12.809 -5.193 12.021 1.00 91.62 133 ASP A N 1
ATOM 997 C CA . ASP A 1 133 ? -13.788 -5.674 11.041 1.00 91.62 133 ASP A CA 1
ATOM 998 C C . ASP A 1 133 ? -13.102 -5.917 9.676 1.00 91.62 133 ASP A C 1
ATOM 1000 O O . ASP A 1 133 ? -12.611 -4.968 9.047 1.00 91.62 133 ASP A O 1
ATOM 1004 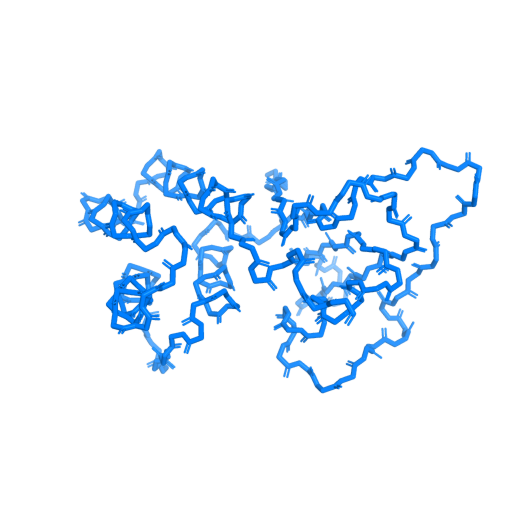N N . PRO A 1 134 ? -13.088 -7.163 9.157 1.00 88.44 134 PRO A N 1
ATOM 1005 C CA . PRO A 1 134 ? -12.479 -7.479 7.864 1.00 88.44 134 PRO A CA 1
ATOM 1006 C C . PRO A 1 134 ? -13.068 -6.695 6.680 1.00 88.44 13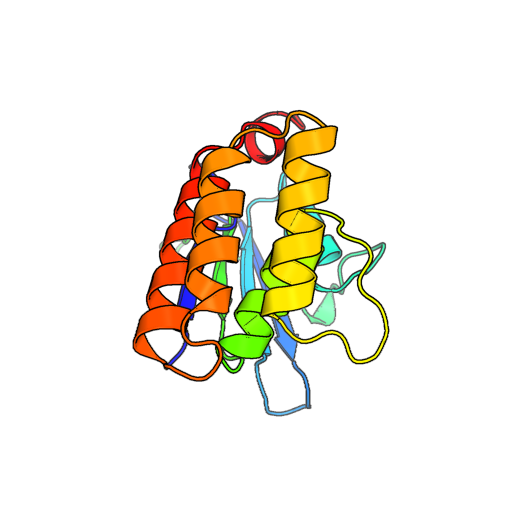4 PRO A C 1
ATOM 1008 O O . PRO A 1 134 ? -12.350 -6.391 5.719 1.00 88.44 134 PRO A O 1
ATOM 1011 N N . ALA A 1 135 ? -14.359 -6.350 6.724 1.00 90.75 135 ALA A N 1
ATOM 1012 C CA . ALA A 1 135 ? -15.011 -5.565 5.679 1.00 90.75 135 ALA A CA 1
ATOM 1013 C C . ALA A 1 135 ? -14.500 -4.116 5.683 1.00 90.75 135 ALA A C 1
ATOM 1015 O O . ALA A 1 135 ? -14.180 -3.563 4.624 1.00 90.75 135 ALA A O 1
ATOM 1016 N N . VAL A 1 136 ? -14.340 -3.528 6.873 1.00 92.88 136 VAL A N 1
ATOM 1017 C CA . VAL A 1 136 ? -13.741 -2.198 7.054 1.00 92.88 136 VAL A CA 1
ATOM 1018 C C . VAL A 1 136 ? -12.295 -2.199 6.568 1.00 92.88 136 VAL A C 1
ATOM 1020 O O . VAL A 1 136 ? -11.929 -1.355 5.750 1.00 92.88 136 VAL A O 1
ATOM 1023 N N . GLN A 1 137 ? -11.484 -3.172 6.988 1.00 89.19 137 GLN A N 1
ATOM 1024 C CA . GLN A 1 137 ? -10.079 -3.286 6.581 1.00 89.19 137 GLN A CA 1
ATOM 1025 C C . GLN A 1 137 ? -9.925 -3.404 5.057 1.00 89.19 137 GLN A C 1
ATOM 1027 O O . GLN A 1 137 ? -9.098 -2.712 4.457 1.00 89.19 137 GLN A O 1
ATOM 1032 N N . THR A 1 138 ? -10.764 -4.224 4.414 1.00 87.56 138 THR A N 1
ATOM 1033 C CA . THR A 1 138 ? -10.790 -4.368 2.949 1.00 87.56 138 THR A CA 1
ATOM 1034 C C . THR A 1 138 ? -11.112 -3.036 2.278 1.00 87.56 138 THR A C 1
ATOM 1036 O O . THR A 1 138 ? -10.409 -2.608 1.361 1.00 87.56 138 THR A O 1
ATOM 1039 N N . ARG A 1 139 ? -12.128 -2.324 2.774 1.00 91.69 139 ARG A N 1
ATOM 1040 C CA . ARG A 1 139 ? -12.549 -1.046 2.199 1.00 91.69 139 ARG A CA 1
ATOM 1041 C C . ARG A 1 139 ? -11.526 0.072 2.407 1.00 91.69 139 ARG A C 1
ATOM 1043 O O . ARG A 1 139 ? -11.334 0.897 1.513 1.00 91.69 139 ARG A O 1
ATOM 1050 N N . VAL A 1 140 ? -10.841 0.093 3.550 1.00 90.81 140 VAL A N 1
ATOM 1051 C CA . VAL A 1 140 ? -9.708 0.997 3.794 1.00 90.81 140 VAL A CA 1
ATOM 1052 C C . VAL A 1 140 ? -8.600 0.731 2.780 1.00 90.81 140 VAL A C 1
ATOM 1054 O O . VAL A 1 140 ? -8.094 1.672 2.170 1.00 90.81 140 VAL A O 1
ATOM 1057 N N . LEU A 1 141 ? -8.253 -0.536 2.548 1.00 85.88 141 LEU A N 1
ATOM 1058 C CA . LEU A 1 141 ? -7.204 -0.893 1.601 1.00 85.88 141 LEU A CA 1
ATOM 1059 C C . LEU A 1 141 ? -7.554 -0.479 0.163 1.00 85.88 141 LEU A C 1
ATOM 1061 O O . LEU A 1 141 ? -6.700 0.051 -0.546 1.00 85.88 141 LEU A O 1
ATOM 1065 N N . GLU A 1 142 ? -8.816 -0.631 -0.246 1.00 85.94 142 GLU A N 1
ATOM 1066 C CA . GLU A 1 142 ? -9.306 -0.129 -1.536 1.00 85.94 142 GLU A CA 1
ATOM 1067 C C . GLU A 1 142 ? -9.160 1.394 -1.667 1.00 85.94 142 GLU A C 1
ATOM 1069 O O . GLU A 1 142 ? -8.713 1.887 -2.707 1.00 85.94 142 GLU A O 1
ATOM 1074 N N . LEU A 1 143 ? -9.537 2.156 -0.631 1.00 89.69 143 LEU A N 1
ATOM 1075 C CA . LEU A 1 143 ? -9.398 3.617 -0.624 1.00 89.69 143 LEU A CA 1
ATOM 1076 C C . LEU A 1 143 ? -7.934 4.033 -0.741 1.00 89.69 143 LEU A C 1
ATOM 1078 O O . LEU A 1 143 ? -7.609 4.920 -1.532 1.00 89.69 143 LEU A O 1
ATOM 1082 N N . LEU A 1 144 ? -7.057 3.362 0.002 1.00 85.19 144 LEU A N 1
ATOM 1083 C CA . LEU A 1 144 ? -5.625 3.603 -0.058 1.00 85.19 144 LEU A CA 1
ATOM 1084 C C . LEU A 1 144 ? -5.079 3.328 -1.463 1.00 85.19 144 LEU A C 1
ATOM 1086 O O . LEU A 1 144 ? -4.484 4.223 -2.054 1.00 85.19 144 LEU A O 1
ATOM 1090 N N . SER A 1 145 ? -5.391 2.184 -2.078 1.00 78.81 145 SER A N 1
ATOM 1091 C CA . SER A 1 145 ? -4.955 1.893 -3.454 1.00 78.81 145 SER A CA 1
ATOM 1092 C C . SER A 1 145 ? -5.513 2.849 -4.518 1.00 78.81 145 SER A C 1
ATOM 1094 O O . SER A 1 145 ? -4.864 3.101 -5.541 1.00 78.81 145 SER A O 1
ATOM 1096 N N . ARG A 1 146 ? -6.686 3.453 -4.287 1.00 80.50 146 ARG A N 1
ATOM 1097 C CA . ARG A 1 146 ? -7.191 4.551 -5.132 1.00 80.50 146 ARG A CA 1
ATOM 1098 C C . ARG A 1 146 ? -6.380 5.831 -4.946 1.00 80.50 146 ARG A C 1
ATOM 1100 O O . ARG A 1 146 ? -6.018 6.456 -5.943 1.00 80.50 146 ARG A O 1
ATOM 1107 N N . ALA A 1 147 ? -6.076 6.206 -3.701 1.00 80.62 147 ALA A N 1
ATOM 1108 C CA . ALA A 1 147 ? -5.217 7.353 -3.406 1.00 80.62 147 ALA A CA 1
ATOM 1109 C C . ALA A 1 147 ? -3.838 7.178 -4.065 1.00 80.62 147 ALA A C 1
ATOM 1111 O O . ALA A 1 147 ? -3.347 8.102 -4.717 1.00 80.62 147 ALA A O 1
ATOM 1112 N N . GLU A 1 148 ? -3.283 5.963 -4.005 1.00 73.56 148 GLU A N 1
ATOM 1113 C CA . GLU A 1 148 ? -2.013 5.607 -4.639 1.00 73.56 148 GLU A CA 1
ATOM 1114 C C . GLU A 1 148 ? -2.025 5.873 -6.147 1.00 73.56 148 GLU A C 1
ATOM 1116 O O . GLU A 1 148 ? -1.158 6.562 -6.690 1.00 73.56 148 GLU A O 1
ATOM 1121 N N . SER A 1 149 ? -3.051 5.360 -6.827 1.00 68.62 149 SER A N 1
ATOM 1122 C CA . SER A 1 149 ? -3.195 5.477 -8.280 1.00 68.62 149 SER A CA 1
ATOM 1123 C C . SER A 1 149 ? -3.331 6.930 -8.751 1.00 68.62 149 SER A C 1
ATOM 1125 O O . SER A 1 149 ? -2.991 7.235 -9.895 1.00 68.62 149 SER A O 1
ATOM 1127 N N . SER A 1 150 ? -3.795 7.824 -7.871 1.00 67.06 150 SER A N 1
ATOM 1128 C CA . SER A 1 150 ? -3.985 9.252 -8.149 1.00 67.06 150 SER A CA 1
ATOM 1129 C C . SER A 1 150 ? -2.752 10.124 -7.876 1.00 67.06 150 SER A C 1
ATOM 1131 O O . SER A 1 150 ? -2.720 11.277 -8.305 1.00 67.06 150 SER A O 1
ATOM 1133 N N . SER A 1 151 ? -1.728 9.609 -7.181 1.00 64.12 151 SER A N 1
ATOM 1134 C CA . SER A 1 151 ? -0.604 10.441 -6.744 1.00 64.12 151 SER A CA 1
ATOM 1135 C C . SER A 1 151 ? 0.467 10.619 -7.841 1.00 64.12 151 SER A C 1
ATOM 1137 O O . SER A 1 151 ? 1.066 9.641 -8.306 1.00 64.12 151 SER A O 1
ATOM 1139 N N . PRO A 1 152 ? 0.805 11.863 -8.233 1.00 53.88 152 PRO A N 1
ATOM 1140 C CA . PRO A 1 152 ? 1.841 12.161 -9.216 1.00 53.88 152 PRO A CA 1
ATOM 1141 C C . PRO A 1 152 ? 3.259 11.929 -8.672 1.00 53.88 152 PRO A C 1
ATOM 1143 O O . PRO A 1 152 ? 4.194 11.808 -9.462 1.00 53.88 152 PRO A O 1
ATOM 1146 N N . ALA A 1 153 ? 3.445 11.797 -7.351 1.00 51.34 153 ALA A N 1
ATOM 1147 C CA . ALA A 1 153 ? 4.753 11.547 -6.735 1.00 51.34 153 ALA A CA 1
ATOM 1148 C C . ALA A 1 153 ? 5.398 10.226 -7.205 1.00 51.34 153 ALA A C 1
ATOM 1150 O O . ALA A 1 153 ? 6.625 10.103 -7.215 1.00 51.34 153 ALA A O 1
ATOM 1151 N N . VAL A 1 154 ? 4.588 9.266 -7.669 1.00 48.94 154 VAL A N 1
ATOM 1152 C CA . VAL A 1 154 ? 5.069 8.025 -8.294 1.00 48.94 154 VAL A CA 1
ATOM 1153 C C . VAL A 1 154 ? 5.293 8.174 -9.810 1.00 48.94 154 VAL A C 1
ATOM 1155 O O . VAL A 1 154 ? 6.133 7.482 -10.394 1.00 48.94 154 VAL A O 1
ATOM 1158 N N . ALA A 1 155 ? 4.612 9.124 -10.455 1.00 42.50 155 ALA A N 1
ATOM 1159 C CA . ALA A 1 155 ? 4.765 9.423 -11.880 1.00 42.50 155 ALA A CA 1
ATOM 1160 C C . ALA A 1 155 ? 5.995 10.311 -12.190 1.00 42.50 155 ALA A C 1
ATOM 1162 O O . ALA A 1 155 ? 6.593 10.191 -13.267 1.00 42.50 155 ALA A O 1
ATOM 1163 N N . ALA A 1 156 ? 6.391 11.178 -11.250 1.00 37.88 156 ALA A N 1
ATOM 1164 C CA . ALA A 1 156 ? 7.207 12.361 -11.536 1.00 37.88 156 ALA A CA 1
ATOM 1165 C C . ALA A 1 156 ? 8.705 12.286 -11.185 1.00 37.88 156 ALA A C 1
ATOM 1167 O O . ALA A 1 156 ? 9.444 13.166 -11.612 1.00 37.88 156 ALA A O 1
ATOM 1168 N N . ARG A 1 157 ? 9.213 11.247 -10.503 1.00 44.44 157 ARG A N 1
ATOM 1169 C CA . ARG A 1 157 ? 10.679 11.046 -10.432 1.00 44.44 157 ARG A CA 1
ATOM 1170 C C . ARG A 1 157 ? 11.145 10.393 -11.743 1.00 44.44 157 ARG A C 1
AT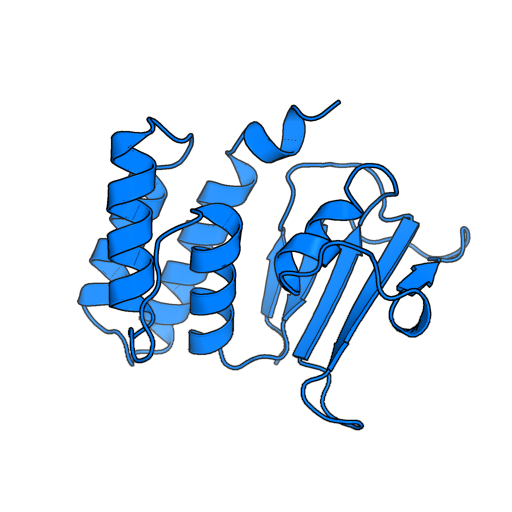OM 1172 O O . ARG A 1 157 ? 11.190 9.165 -11.869 1.00 44.44 157 ARG A O 1
ATOM 1179 N N . ARG A 1 158 ? 11.224 11.215 -12.795 1.00 40.16 158 ARG A N 1
ATOM 1180 C CA . ARG A 1 158 ? 11.874 10.924 -14.085 1.00 40.16 158 ARG A CA 1
ATOM 1181 C C . ARG A 1 158 ? 13.377 10.970 -13.906 1.00 40.16 158 ARG A C 1
ATOM 1183 O O . ARG A 1 158 ? 13.825 11.845 -13.141 1.00 40.16 158 ARG A O 1
#

Foldseek 3Di:
DWDKFAQFLAQDFFFKKFWDAPDPPRTQKIFGAHPLVPCLNCLLVVHPDGDPVRMDTDDPVDPGDGHRIMGGPHDLQVVLLSLLCRPQVFDDDVPDGSLNSLVSSLVSCVVVVFQLSVLSVVLSVLCVVCVPDPVSSVVSSVSSSVSSNRGCVRVPPD